Protein AF-A0A8H8R3R3-F1 (afdb_monomer)

InterPro domains:
  IPR022698 Orsellinic acid/F9775 biosynthesis cluster protein D [PF12013] (3-88)

Secondary structure (DSSP, 8-state):
---------HHHHHHHHHHHS---GGGHHHHHHHHHTSPP--GGGSPPPPTTBPPPTTS--EEEEEESSSS-EES-HHHHHHHHHHHS-S-STTSEEEEEEEESS-STT--EEEB---TT------------SSS----S---TTS-THHHHTT--

Sequence (156 aa):
MSSCQNALLPRSVMDHLRKQHQLPVELRPAVRSLVSILPQLDASDLPRRPDGSAPLEALRIVEAFQCKKCLFIRQDITDVRKHINKEHDLSAAGNYDEIQAQSWLGGRRAVYWRVEVGLEELVDDGPHCVWGFFGAGFGDKLPKNWPVEAYQKRLK

Organism: NCBI:txid1316788

Structure (mmCIF, N/CA/C/O backbone):
data_AF-A0A8H8R3R3-F1
#
_entry.id   AF-A0A8H8R3R3-F1
#
loop_
_atom_site.group_PDB
_atom_site.id
_atom_site.type_symbol
_atom_site.label_atom_id
_atom_site.label_alt_id
_atom_site.label_comp_id
_atom_site.label_asym_id
_atom_site.label_entity_id
_atom_site.label_seq_id
_atom_site.pdbx_PDB_ins_code
_atom_site.Cartn_x
_atom_site.Cartn_y
_atom_site.Cartn_z
_atom_site.occupancy
_atom_site.B_iso_or_equiv
_atom_site.auth_seq_id
_atom_site.auth_comp_id
_atom_site.auth_asym_id
_atom_site.auth_atom_id
_atom_site.pdbx_PDB_model_num
ATOM 1 N N . MET A 1 1 ? 20.706 -7.524 -6.530 1.00 35.22 1 MET A N 1
ATOM 2 C CA . MET A 1 1 ? 19.798 -6.818 -7.461 1.00 35.22 1 MET A CA 1
ATOM 3 C C . MET A 1 1 ? 18.598 -6.376 -6.652 1.00 35.22 1 MET A C 1
ATOM 5 O O . MET A 1 1 ? 17.959 -7.220 -6.047 1.00 35.22 1 MET A O 1
ATOM 9 N N . SER A 1 2 ? 18.366 -5.075 -6.555 1.00 50.91 2 SER A N 1
ATOM 10 C CA . SER A 1 2 ? 17.298 -4.477 -5.756 1.00 50.91 2 SER A CA 1
ATOM 11 C C . SER A 1 2 ? 15.931 -4.709 -6.417 1.00 50.91 2 SER A C 1
ATOM 13 O O . SER A 1 2 ? 15.655 -4.138 -7.471 1.00 50.91 2 SER A O 1
ATOM 15 N N . SER A 1 3 ? 15.079 -5.556 -5.836 1.00 67.12 3 SER A N 1
ATOM 16 C CA . SER A 1 3 ? 13.695 -5.747 -6.286 1.00 67.12 3 SER A CA 1
ATOM 17 C C . SER A 1 3 ? 12.842 -4.540 -5.861 1.00 67.12 3 SER A C 1
ATOM 19 O O . SER A 1 3 ? 12.899 -4.100 -4.723 1.00 67.12 3 SER A O 1
ATOM 21 N N . CYS A 1 4 ? 12.063 -3.953 -6.778 1.00 74.25 4 CYS A N 1
ATOM 22 C CA . CYS A 1 4 ? 11.287 -2.729 -6.506 1.00 74.25 4 CYS A CA 1
ATOM 23 C C . CYS A 1 4 ? 10.106 -2.946 -5.537 1.00 74.25 4 CYS A C 1
ATOM 25 O O . CYS A 1 4 ? 9.662 -2.008 -4.877 1.00 74.25 4 CYS A O 1
ATOM 27 N N . GLN A 1 5 ? 9.582 -4.177 -5.481 1.00 82.62 5 GLN A N 1
ATOM 28 C CA . GLN A 1 5 ? 8.477 -4.610 -4.611 1.00 82.62 5 GLN A CA 1
ATOM 29 C C . GLN A 1 5 ? 7.221 -3.706 -4.618 1.00 82.62 5 GLN A C 1
ATOM 31 O O . GLN A 1 5 ? 6.433 -3.699 -3.669 1.00 82.62 5 GLN A O 1
ATOM 36 N N . ASN A 1 6 ? 7.018 -2.942 -5.697 1.00 80.62 6 ASN A N 1
ATOM 37 C CA . ASN A 1 6 ? 5.858 -2.081 -5.900 1.00 80.62 6 ASN A CA 1
ATOM 38 C C . ASN A 1 6 ? 4.950 -2.672 -6.976 1.00 80.62 6 ASN A C 1
ATOM 40 O O . ASN A 1 6 ? 5.382 -2.898 -8.109 1.00 80.62 6 ASN A O 1
ATOM 44 N N . ALA A 1 7 ? 3.669 -2.835 -6.652 1.00 85.88 7 ALA A N 1
ATOM 45 C CA . ALA A 1 7 ? 2.656 -3.073 -7.667 1.00 85.88 7 ALA A CA 1
ATOM 46 C C . ALA A 1 7 ? 2.329 -1.764 -8.404 1.00 85.88 7 ALA A C 1
ATOM 48 O O . ALA A 1 7 ? 2.225 -0.682 -7.818 1.00 85.88 7 ALA A O 1
ATOM 49 N N . LEU A 1 8 ? 2.196 -1.866 -9.726 1.00 85.31 8 LEU A N 1
ATOM 50 C CA . LEU A 1 8 ? 1.996 -0.735 -10.625 1.00 85.31 8 LEU A CA 1
ATOM 51 C C . LEU A 1 8 ? 0.810 -1.012 -11.537 1.00 85.31 8 LEU A C 1
ATOM 53 O O . LEU A 1 8 ? 0.670 -2.107 -12.076 1.00 85.31 8 LEU A O 1
ATOM 57 N N . LEU A 1 9 ? -0.003 0.017 -11.773 1.00 86.94 9 LEU A N 1
ATOM 58 C CA . LEU A 1 9 ? -0.959 -0.022 -12.875 1.00 86.94 9 LEU A CA 1
ATOM 59 C C . LEU A 1 9 ? -0.202 0.028 -14.210 1.00 86.94 9 LEU A C 1
ATOM 61 O O . LEU A 1 9 ? 0.795 0.754 -14.291 1.00 86.94 9 LEU A O 1
ATOM 65 N N . PRO A 1 10 ? -0.698 -0.626 -15.276 1.00 88.06 10 PRO A N 1
ATOM 66 C CA . PRO A 1 10 ? -0.061 -0.609 -16.595 1.00 88.06 10 PRO A CA 1
ATOM 67 C C . PRO A 1 10 ? 0.277 0.805 -17.086 1.00 88.06 10 PRO A C 1
ATOM 69 O O . PRO A 1 10 ? 1.415 1.080 -17.465 1.00 88.06 10 PRO A O 1
ATOM 72 N N . ARG A 1 11 ? -0.660 1.754 -16.943 1.00 86.56 11 ARG A N 1
ATOM 73 C CA . ARG A 1 11 ? -0.450 3.172 -17.295 1.00 86.56 11 ARG A CA 1
ATOM 74 C C . ARG A 1 11 ? 0.705 3.854 -16.548 1.00 86.56 11 ARG A C 1
ATOM 76 O O . ARG A 1 11 ? 1.250 4.840 -17.030 1.00 86.56 11 ARG A O 1
ATOM 83 N N . SER A 1 12 ? 1.073 3.339 -15.378 1.00 86.94 12 SER A N 1
ATOM 84 C CA . SER A 1 12 ? 2.083 3.908 -14.482 1.00 86.94 12 SER A CA 1
ATOM 85 C C . SER A 1 12 ? 3.473 3.294 -14.666 1.00 86.94 12 SER A C 1
ATOM 87 O O . SER A 1 12 ? 4.448 3.859 -14.171 1.00 86.94 12 SER A O 1
ATOM 89 N N . VAL A 1 13 ? 3.585 2.159 -15.368 1.00 88.50 13 VAL A N 1
ATOM 90 C CA . VAL A 1 13 ? 4.837 1.390 -15.502 1.00 88.50 13 VAL A CA 1
ATOM 91 C C . VAL A 1 13 ? 5.946 2.229 -16.130 1.00 88.50 13 VAL A C 1
ATOM 93 O O . VAL A 1 13 ? 7.036 2.331 -15.572 1.00 88.50 13 VAL A O 1
ATOM 96 N N . MET A 1 14 ? 5.664 2.883 -17.261 1.00 89.50 14 MET A N 1
ATOM 97 C CA . MET A 1 14 ? 6.660 3.696 -17.970 1.00 89.50 14 MET A CA 1
ATOM 98 C C . MET A 1 14 ? 7.207 4.828 -17.098 1.00 89.50 14 MET A C 1
ATOM 100 O O . MET A 1 14 ? 8.419 5.036 -17.036 1.00 89.50 14 MET A O 1
ATOM 104 N N . ASP A 1 15 ? 6.324 5.550 -16.414 1.00 87.19 15 ASP A N 1
ATOM 105 C CA . ASP A 1 15 ? 6.708 6.673 -15.563 1.00 87.19 15 ASP A CA 1
ATOM 106 C C . ASP A 1 15 ? 7.506 6.218 -14.345 1.00 87.19 15 ASP A C 1
ATOM 108 O O . ASP A 1 15 ? 8.506 6.846 -13.995 1.00 87.19 15 ASP A O 1
ATOM 112 N N . HIS A 1 16 ? 7.098 5.111 -13.729 1.00 86.31 16 HIS A N 1
ATOM 113 C CA . HIS A 1 16 ? 7.800 4.532 -12.597 1.00 86.31 16 HIS A CA 1
ATOM 114 C C . HIS A 1 16 ? 9.207 4.068 -12.991 1.00 86.31 16 HIS A C 1
ATOM 116 O O . HIS A 1 16 ? 10.185 4.503 -12.386 1.00 86.31 16 HIS A O 1
ATOM 122 N N . LEU A 1 17 ? 9.333 3.262 -14.051 1.00 85.56 17 LEU A N 1
ATOM 123 C CA . LEU A 1 17 ? 10.629 2.772 -14.525 1.00 85.56 17 LEU A CA 1
ATOM 124 C C . LEU A 1 17 ? 11.559 3.922 -14.929 1.00 85.56 17 LEU A C 1
ATOM 126 O O . LEU A 1 17 ? 12.757 3.874 -14.666 1.00 85.56 17 LEU A O 1
ATOM 130 N N . ARG A 1 18 ? 11.025 4.997 -15.520 1.00 85.00 18 ARG A N 1
ATOM 131 C CA . ARG A 1 18 ? 11.823 6.187 -15.845 1.00 85.00 18 ARG A CA 1
ATOM 132 C C . ARG A 1 18 ? 12.304 6.937 -14.606 1.00 85.00 18 ARG A C 1
ATOM 134 O O . ARG A 1 18 ? 13.460 7.341 -14.578 1.00 85.00 18 ARG A O 1
ATOM 141 N N . LYS A 1 19 ? 11.427 7.166 -13.626 1.00 81.12 19 LYS A N 1
ATOM 142 C CA . LYS A 1 19 ? 11.722 8.017 -12.460 1.00 81.12 19 LYS A CA 1
ATOM 143 C C . LYS A 1 19 ? 12.518 7.287 -11.379 1.00 81.12 19 LYS A C 1
ATOM 145 O O . LYS A 1 19 ? 13.402 7.888 -10.788 1.00 81.12 19 LYS A O 1
ATOM 150 N N . GLN A 1 20 ? 12.201 6.020 -11.129 1.00 79.38 20 GLN A N 1
ATOM 151 C CA . GLN A 1 20 ? 12.765 5.235 -10.025 1.00 79.38 20 GLN A CA 1
ATOM 152 C C . GLN A 1 20 ? 13.918 4.332 -10.480 1.00 79.38 20 GLN A C 1
ATOM 154 O O . GLN A 1 20 ? 14.875 4.135 -9.739 1.00 79.38 20 GLN A O 1
ATOM 159 N N . HIS A 1 21 ? 13.868 3.835 -11.721 1.00 82.62 21 HIS A N 1
ATOM 160 C CA . HIS A 1 21 ? 14.861 2.894 -12.259 1.00 82.62 21 HIS A CA 1
ATOM 161 C C . HIS A 1 21 ? 15.679 3.449 -13.429 1.00 82.62 21 HIS A C 1
ATOM 163 O O . HIS A 1 21 ? 16.444 2.709 -14.038 1.00 82.62 21 HIS A O 1
ATOM 169 N N . GLN A 1 22 ? 15.524 4.739 -13.751 1.00 83.00 22 GLN A N 1
ATOM 170 C CA . GLN A 1 22 ? 16.302 5.428 -14.787 1.00 83.00 22 GLN A CA 1
ATOM 171 C C . GLN A 1 22 ? 16.296 4.682 -16.137 1.00 83.00 22 GLN A C 1
ATOM 173 O O . GLN A 1 22 ? 17.326 4.569 -16.796 1.00 83.00 22 GLN A O 1
ATOM 178 N N . LEU A 1 23 ? 15.121 4.181 -16.556 1.00 83.00 23 LEU A N 1
ATOM 179 C CA . LEU A 1 23 ? 14.949 3.369 -17.769 1.00 83.00 23 LEU A CA 1
ATOM 180 C C . LEU A 1 23 ? 15.710 3.952 -18.987 1.00 83.00 23 LEU A C 1
ATOM 182 O O . LEU A 1 23 ? 15.342 5.046 -19.468 1.00 83.00 23 LEU A O 1
ATOM 186 N N . PRO A 1 24 ? 16.714 3.217 -19.519 1.00 86.62 24 PRO A N 1
ATOM 187 C CA . PRO A 1 24 ? 17.489 3.629 -20.684 1.00 86.62 24 PRO A CA 1
ATOM 188 C C . PRO A 1 24 ? 16.600 3.941 -21.885 1.00 86.62 24 PRO A C 1
ATOM 190 O O . PRO A 1 24 ? 15.586 3.277 -22.099 1.00 86.62 24 PRO A O 1
ATOM 193 N N . VAL A 1 25 ? 16.981 4.951 -22.674 1.00 87.31 25 VAL A N 1
ATOM 194 C CA . VAL A 1 25 ? 16.197 5.427 -23.830 1.00 87.31 25 VAL A CA 1
ATOM 195 C C . VAL A 1 25 ? 15.924 4.298 -24.824 1.00 87.31 25 VAL A C 1
ATOM 197 O O . VAL A 1 25 ? 14.777 4.139 -25.238 1.00 87.31 25 VAL A O 1
ATOM 200 N N . GLU A 1 26 ? 16.933 3.469 -25.094 1.00 92.06 26 GLU A N 1
ATOM 201 C CA . GLU A 1 26 ? 16.869 2.359 -26.054 1.00 92.06 26 GLU A CA 1
ATOM 202 C C . GLU A 1 26 ? 15.825 1.295 -25.694 1.00 92.06 26 GLU A C 1
ATOM 204 O O . GLU A 1 26 ? 15.231 0.671 -26.569 1.00 92.06 26 GLU A O 1
ATOM 209 N N . LEU A 1 27 ? 15.542 1.110 -24.400 1.00 91.00 27 LEU A N 1
ATOM 210 C CA . LEU A 1 27 ? 14.570 0.120 -23.927 1.00 91.00 27 LEU A CA 1
ATOM 211 C C . LEU A 1 27 ? 13.137 0.668 -23.886 1.00 91.00 27 LEU A C 1
ATOM 213 O O . LEU A 1 27 ? 12.182 -0.100 -23.762 1.00 91.00 27 LEU A O 1
ATOM 217 N N . ARG A 1 28 ? 12.942 1.987 -24.010 1.00 90.38 28 ARG A N 1
ATOM 218 C CA . ARG A 1 28 ? 11.613 2.614 -23.894 1.00 90.38 28 ARG A CA 1
ATOM 219 C C . ARG A 1 28 ? 10.611 2.135 -24.948 1.00 90.38 28 ARG A C 1
ATOM 221 O O . ARG A 1 28 ? 9.461 1.934 -24.558 1.00 90.38 28 ARG A O 1
ATOM 228 N N . PRO A 1 29 ? 10.971 1.956 -26.237 1.00 94.44 29 PRO A N 1
ATOM 229 C CA . PRO A 1 29 ? 10.035 1.435 -27.231 1.00 94.44 29 PRO A CA 1
ATOM 230 C C . PRO A 1 29 ? 9.571 0.019 -26.885 1.00 94.44 29 PRO A C 1
ATOM 232 O O . PRO A 1 29 ? 8.372 -0.237 -26.886 1.00 94.44 29 PRO A O 1
ATOM 235 N N . ALA A 1 30 ? 10.498 -0.861 -26.495 1.00 93.62 30 ALA A N 1
ATOM 236 C CA . ALA A 1 30 ? 10.188 -2.241 -26.127 1.00 93.62 30 ALA A CA 1
ATOM 237 C C . ALA A 1 30 ? 9.263 -2.317 -24.902 1.00 93.62 30 ALA A C 1
ATOM 239 O O . ALA A 1 30 ? 8.240 -3.000 -24.941 1.00 93.62 30 ALA A O 1
ATOM 240 N N . VAL A 1 31 ? 9.565 -1.556 -23.842 1.00 91.12 31 VAL A N 1
ATOM 241 C CA . VAL A 1 31 ? 8.708 -1.497 -22.646 1.00 91.12 31 VAL A CA 1
ATOM 242 C C . VAL A 1 31 ? 7.336 -0.913 -22.984 1.00 91.12 31 VAL A C 1
ATOM 244 O O . VAL A 1 31 ? 6.326 -1.418 -22.506 1.00 91.12 31 VAL A O 1
ATOM 247 N N . ARG A 1 32 ? 7.258 0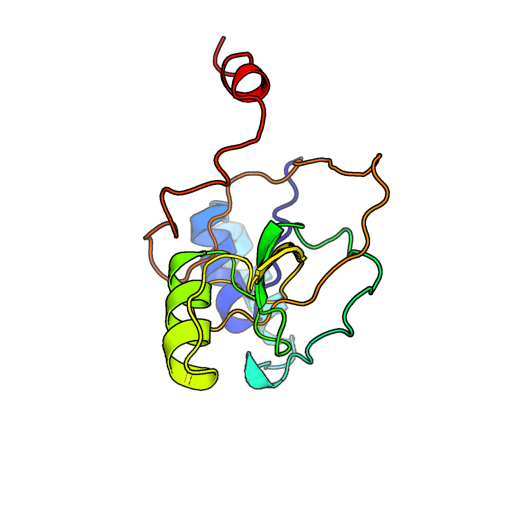.112 -23.842 1.00 93.31 32 ARG A N 1
ATOM 248 C CA . ARG A 1 32 ? 5.972 0.683 -24.268 1.00 93.31 32 ARG A CA 1
ATOM 249 C C . ARG A 1 32 ? 5.124 -0.335 -25.030 1.00 93.31 32 ARG A C 1
ATOM 251 O O . ARG A 1 32 ? 3.932 -0.432 -24.750 1.00 93.31 32 ARG A O 1
ATOM 258 N N . SER A 1 33 ? 5.726 -1.096 -25.941 1.00 94.19 33 SER A N 1
ATOM 259 C CA . SER A 1 33 ? 5.035 -2.177 -26.649 1.00 94.19 33 SER A CA 1
ATOM 260 C C . SER A 1 33 ? 4.524 -3.236 -25.671 1.00 94.19 33 SER A C 1
ATOM 262 O O . SER A 1 33 ? 3.351 -3.593 -25.733 1.00 94.19 33 SER A O 1
ATOM 264 N N . LEU A 1 34 ? 5.343 -3.659 -24.702 1.00 92.56 34 LEU A N 1
ATOM 265 C CA . LEU A 1 34 ? 4.921 -4.602 -23.662 1.00 92.56 34 LEU A CA 1
ATOM 266 C C . LEU A 1 34 ? 3.758 -4.058 -22.816 1.00 92.56 34 LEU A C 1
ATOM 268 O O . LEU A 1 34 ? 2.803 -4.772 -22.545 1.00 92.56 34 LEU A O 1
ATOM 272 N N . VAL A 1 35 ? 3.805 -2.788 -22.414 1.00 91.31 35 VAL A N 1
ATOM 273 C CA . VAL A 1 35 ? 2.728 -2.173 -21.621 1.00 91.31 35 VAL A CA 1
ATOM 274 C C . VAL A 1 35 ? 1.433 -2.051 -22.430 1.00 91.31 35 VAL A C 1
ATOM 276 O O . VAL A 1 35 ? 0.355 -2.181 -21.860 1.00 91.31 35 VAL A O 1
ATOM 279 N N . SER A 1 36 ? 1.516 -1.840 -23.747 1.00 91.50 36 SER A N 1
ATOM 280 C CA . SER A 1 36 ? 0.334 -1.688 -24.6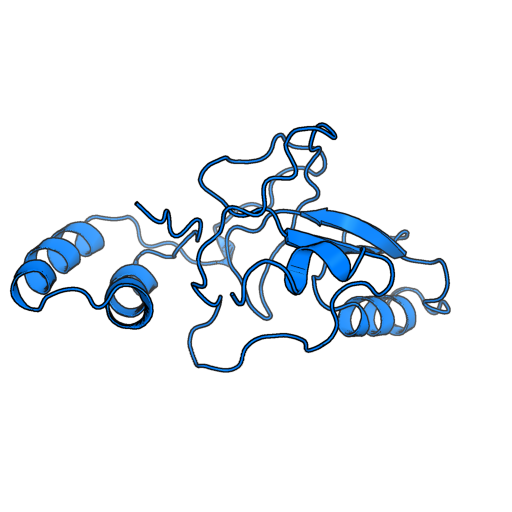08 1.00 91.50 36 SER A CA 1
ATOM 281 C C . SER A 1 36 ? -0.506 -2.957 -24.771 1.00 91.50 36 SER A C 1
ATOM 283 O O . SER A 1 36 ? -1.691 -2.847 -25.074 1.00 91.50 36 SER A O 1
ATOM 285 N N . ILE A 1 37 ? 0.081 -4.138 -24.547 1.00 93.69 37 ILE A N 1
ATOM 286 C CA . ILE A 1 37 ? -0.640 -5.419 -24.609 1.00 93.69 37 ILE A CA 1
ATOM 287 C C . ILE A 1 37 ? -1.235 -5.836 -23.259 1.00 93.69 37 ILE A C 1
ATOM 289 O O . ILE A 1 37 ? -1.979 -6.812 -23.195 1.00 93.69 37 ILE A O 1
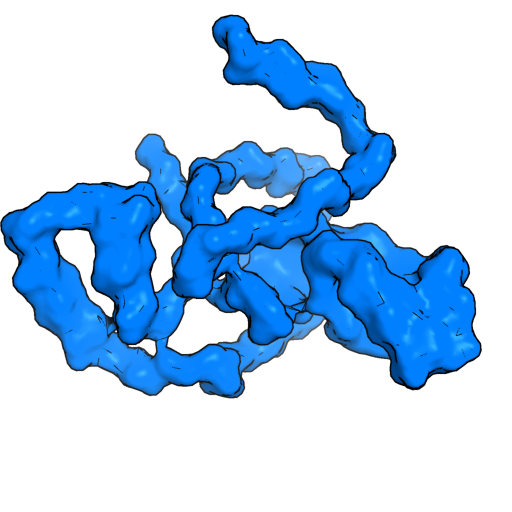ATOM 293 N N . LEU A 1 38 ? -0.907 -5.126 -22.174 1.00 89.06 38 LEU A N 1
ATOM 294 C CA . LEU A 1 38 ? -1.483 -5.400 -20.863 1.00 89.06 38 LEU A CA 1
ATOM 295 C C . LEU A 1 38 ? -2.942 -4.924 -20.810 1.00 89.06 38 LEU A C 1
ATOM 297 O O . LEU A 1 38 ? -3.274 -3.888 -21.396 1.00 89.06 38 LEU A O 1
ATOM 301 N N . PRO A 1 39 ? -3.814 -5.633 -20.074 1.00 87.94 39 PRO A N 1
ATOM 302 C CA . PRO A 1 39 ? -5.178 -5.175 -19.853 1.00 87.94 39 PRO A CA 1
ATOM 303 C C . PRO A 1 39 ? -5.162 -3.814 -19.158 1.00 87.94 39 PRO A C 1
ATOM 305 O O . PRO A 1 39 ? -4.377 -3.586 -18.238 1.00 87.94 39 PRO A O 1
ATOM 308 N N . GLN A 1 40 ? -6.036 -2.905 -19.583 1.00 83.56 40 GLN A N 1
ATOM 309 C CA . GLN A 1 40 ? -6.236 -1.655 -18.859 1.00 83.56 40 GLN A CA 1
ATOM 310 C C . GLN A 1 40 ? -6.915 -1.982 -17.527 1.00 83.56 40 GLN A C 1
ATOM 312 O O . GLN A 1 40 ? -7.978 -2.596 -17.511 1.00 83.56 40 GLN A O 1
ATOM 317 N N . LEU A 1 41 ? -6.265 -1.604 -16.430 1.00 83.56 41 LEU A N 1
ATOM 318 C CA . LEU A 1 41 ? -6.755 -1.796 -15.070 1.00 83.56 41 LEU A CA 1
ATOM 319 C C . LEU A 1 41 ? -6.763 -0.453 -14.350 1.00 83.56 41 LEU A C 1
ATOM 321 O O . LEU A 1 41 ? -5.788 0.309 -14.416 1.00 83.56 41 LEU A O 1
ATOM 325 N N . ASP A 1 42 ? -7.837 -0.197 -13.619 1.00 82.31 42 ASP A N 1
ATOM 326 C CA . ASP A 1 42 ? -7.955 0.903 -12.684 1.00 82.31 42 ASP A CA 1
ATOM 327 C C . ASP A 1 42 ? -7.768 0.443 -11.237 1.00 82.31 42 ASP A C 1
ATOM 329 O O . ASP A 1 42 ? -7.861 -0.729 -10.885 1.00 82.31 42 ASP A O 1
ATOM 333 N N . ALA A 1 43 ? -7.486 1.404 -10.357 1.00 77.81 43 ALA A N 1
ATOM 334 C CA . ALA A 1 43 ? -7.293 1.129 -8.934 1.00 77.81 43 ALA A CA 1
ATOM 335 C C . ALA A 1 43 ? -8.545 0.527 -8.268 1.00 77.81 43 ALA A C 1
ATOM 337 O O . ALA A 1 43 ? -8.418 -0.189 -7.282 1.00 77.81 43 ALA A O 1
ATOM 3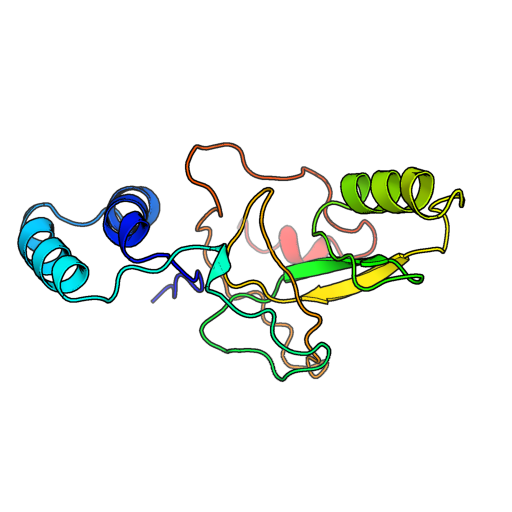38 N N . SER A 1 44 ? -9.736 0.831 -8.796 1.00 80.62 44 SER A N 1
ATOM 339 C CA . SER A 1 44 ? -11.017 0.271 -8.348 1.00 80.62 44 SER A CA 1
ATOM 340 C C . SER A 1 44 ? -11.172 -1.211 -8.672 1.00 80.62 44 SER A C 1
ATOM 342 O O . SER A 1 44 ? -11.924 -1.895 -7.985 1.00 80.62 44 SER A O 1
ATOM 344 N N . ASP A 1 45 ? -10.463 -1.698 -9.690 1.00 81.12 45 ASP A N 1
ATOM 345 C CA . ASP A 1 45 ? -10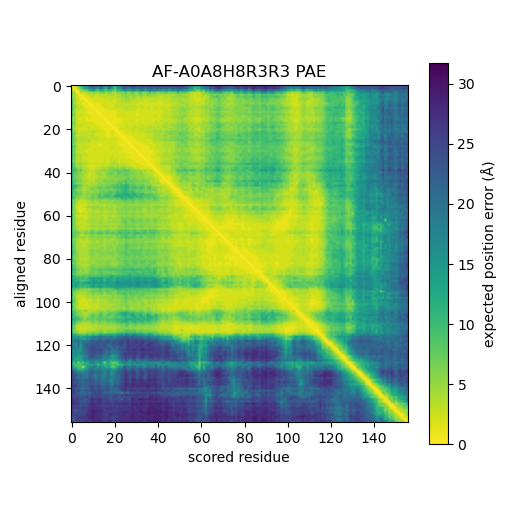.586 -3.076 -10.169 1.00 81.12 45 ASP A CA 1
ATOM 346 C C . ASP A 1 45 ? -9.737 -4.041 -9.335 1.00 81.12 45 ASP A C 1
ATOM 348 O O . ASP A 1 45 ? -9.833 -5.256 -9.486 1.00 81.12 45 ASP A O 1
ATOM 352 N N . LEU A 1 46 ? -8.887 -3.506 -8.453 1.00 81.50 46 LEU A N 1
ATOM 353 C CA . LEU A 1 46 ? -8.000 -4.285 -7.605 1.00 81.50 46 LEU A CA 1
ATOM 354 C C . LEU A 1 46 ? -8.746 -4.700 -6.330 1.00 81.50 46 LEU A C 1
ATOM 356 O O . LEU A 1 46 ? -8.981 -3.857 -5.456 1.00 81.50 46 LEU A O 1
ATOM 360 N N . PRO A 1 47 ? -9.108 -5.987 -6.176 1.00 81.50 47 PRO A N 1
ATOM 361 C CA . PRO A 1 47 ? -9.821 -6.433 -4.993 1.00 81.50 47 PRO A CA 1
ATOM 362 C C . PRO A 1 47 ? -8.917 -6.310 -3.769 1.00 81.50 47 PRO A C 1
ATOM 364 O O . PRO A 1 47 ? -7.735 -6.671 -3.795 1.00 81.50 47 PRO A O 1
ATOM 367 N N . ARG A 1 48 ? -9.484 -5.844 -2.656 1.00 81.81 48 ARG A N 1
ATOM 368 C CA . ARG A 1 48 ? -8.814 -5.950 -1.360 1.00 81.81 48 ARG A CA 1
ATOM 369 C C . ARG A 1 48 ? -8.661 -7.434 -1.021 1.00 81.81 48 ARG A C 1
ATOM 371 O O . ARG A 1 48 ? -9.648 -8.168 -1.033 1.00 81.81 48 ARG A O 1
ATOM 378 N N . ARG A 1 49 ? -7.437 -7.875 -0.716 1.00 87.69 49 ARG A N 1
ATOM 379 C CA . ARG A 1 49 ? -7.218 -9.242 -0.225 1.00 87.69 49 ARG A CA 1
ATOM 380 C C . ARG A 1 49 ? -7.817 -9.403 1.182 1.00 87.69 49 ARG A C 1
ATOM 382 O O . ARG A 1 49 ? -7.890 -8.415 1.914 1.00 87.69 49 ARG A O 1
ATOM 389 N N . PRO A 1 50 ? -8.237 -10.618 1.572 1.00 86.38 50 PRO A N 1
ATOM 390 C CA . PRO A 1 50 ? -8.670 -10.887 2.939 1.00 86.38 50 PRO A CA 1
AT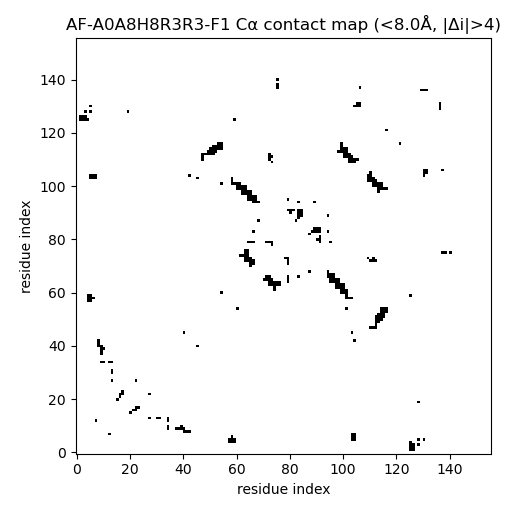OM 391 C C . PRO A 1 50 ? -7.577 -10.548 3.962 1.00 86.38 50 PRO A C 1
ATOM 393 O O . PRO A 1 50 ? -6.387 -10.759 3.703 1.00 86.38 50 PRO A O 1
ATOM 396 N N . ASP A 1 51 ? -7.990 -10.035 5.121 1.00 86.00 51 ASP A N 1
ATOM 397 C CA . ASP A 1 51 ? -7.083 -9.831 6.253 1.00 86.00 51 ASP A CA 1
ATOM 398 C C . ASP A 1 51 ? -6.572 -11.182 6.772 1.00 86.00 51 ASP A C 1
ATOM 400 O O . ASP A 1 51 ? -7.305 -12.171 6.758 1.00 86.00 51 ASP A O 1
ATOM 404 N N . GLY A 1 52 ? -5.311 -11.217 7.207 1.00 83.00 52 GLY A N 1
ATOM 405 C CA . GLY A 1 52 ? -4.640 -12.450 7.635 1.00 83.00 52 GLY A CA 1
ATOM 406 C C . GLY A 1 52 ? -4.155 -13.316 6.471 1.00 83.00 52 GLY A C 1
ATOM 407 O O . GLY A 1 52 ? -3.726 -14.448 6.661 1.00 83.00 52 GLY A O 1
ATOM 408 N N . SER A 1 53 ? -4.216 -12.801 5.239 1.00 84.00 53 SER A N 1
ATOM 409 C CA . SER A 1 53 ? -3.640 -13.501 4.095 1.00 84.00 53 SER A CA 1
ATOM 410 C C . SER A 1 53 ? -2.114 -13.561 4.187 1.00 84.00 53 SER A C 1
ATOM 412 O O . SER A 1 53 ? -1.466 -12.630 4.672 1.00 84.00 53 SER A O 1
ATOM 414 N N . ALA A 1 54 ? -1.548 -14.651 3.659 1.00 86.12 54 ALA A N 1
ATOM 415 C CA . ALA A 1 54 ? -0.104 -14.795 3.530 1.00 86.12 54 ALA A CA 1
ATOM 416 C C . ALA A 1 54 ? 0.484 -13.618 2.720 1.00 86.12 54 ALA A C 1
ATOM 418 O O . ALA A 1 54 ? -0.131 -13.211 1.712 1.00 86.12 54 ALA A O 1
ATOM 419 N N . PRO A 1 55 ? 1.644 -13.073 3.131 1.00 86.50 55 PRO A N 1
ATOM 420 C CA . PRO A 1 55 ? 2.320 -12.011 2.403 1.00 86.50 55 PRO A CA 1
ATOM 421 C C . PRO A 1 55 ? 2.622 -12.422 0.961 1.00 86.50 55 PRO A C 1
ATOM 423 O O . PRO A 1 55 ? 2.994 -13.557 0.680 1.00 86.50 55 PRO A O 1
ATOM 426 N N . LEU A 1 56 ? 2.467 -11.488 0.023 1.00 86.56 56 LEU A N 1
ATOM 427 C CA . LEU A 1 56 ? 2.973 -11.669 -1.337 1.00 86.56 56 LEU A CA 1
ATOM 428 C C . LEU A 1 56 ? 4.440 -11.246 -1.374 1.00 86.56 56 LEU A C 1
ATOM 430 O O . LEU A 1 56 ? 4.715 -10.066 -1.180 1.00 86.56 56 LEU A O 1
ATOM 434 N N . GLU A 1 57 ? 5.356 -12.166 -1.678 1.00 83.31 57 GLU A N 1
ATOM 435 C CA . GLU A 1 57 ? 6.813 -11.915 -1.728 1.00 83.31 57 GLU A CA 1
ATOM 436 C C . GLU A 1 57 ? 7.201 -10.765 -2.676 1.00 83.31 57 GLU A C 1
ATOM 438 O O . GLU A 1 57 ? 8.141 -10.006 -2.436 1.00 83.31 57 GLU A O 1
ATOM 443 N N . ALA A 1 58 ? 6.445 -10.610 -3.767 1.00 82.81 58 ALA A N 1
ATOM 444 C CA . ALA A 1 58 ? 6.658 -9.562 -4.760 1.00 82.81 58 ALA A CA 1
ATOM 445 C C . ALA A 1 58 ? 6.205 -8.166 -4.292 1.00 82.81 58 ALA A C 1
ATOM 447 O O . ALA A 1 58 ? 6.450 -7.187 -4.999 1.00 82.81 58 ALA A O 1
ATOM 448 N N . LEU A 1 59 ? 5.531 -8.060 -3.143 1.00 82.69 59 LEU A N 1
ATOM 449 C CA . LEU A 1 59 ? 5.071 -6.801 -2.566 1.00 82.69 59 LEU A CA 1
ATOM 450 C C . LEU A 1 59 ? 5.770 -6.525 -1.244 1.00 82.69 59 LEU A C 1
ATOM 452 O O . LEU A 1 59 ? 5.918 -7.396 -0.391 1.00 82.69 59 LEU A O 1
ATOM 456 N N . ARG A 1 60 ? 6.110 -5.259 -1.025 1.00 82.75 60 ARG A N 1
ATOM 457 C CA . ARG A 1 60 ? 6.652 -4.839 0.263 1.00 82.75 60 ARG A CA 1
ATOM 458 C C . ARG A 1 60 ? 5.596 -4.930 1.357 1.00 82.75 60 ARG A C 1
ATOM 460 O O . ARG A 1 60 ? 4.459 -4.483 1.181 1.00 82.75 60 ARG A O 1
ATOM 467 N N . ILE A 1 61 ? 6.009 -5.448 2.504 1.00 84.94 61 ILE A N 1
ATOM 468 C CA . ILE A 1 61 ? 5.258 -5.346 3.751 1.00 84.94 61 ILE A CA 1
ATOM 469 C C . ILE A 1 61 ? 5.531 -3.962 4.340 1.00 84.94 61 ILE A C 1
ATOM 471 O O . ILE A 1 61 ? 6.625 -3.410 4.212 1.00 84.94 61 ILE A O 1
ATOM 475 N N . VAL A 1 62 ? 4.505 -3.351 4.916 1.00 84.25 62 VAL A N 1
ATOM 476 C CA . VAL A 1 62 ? 4.589 -2.023 5.518 1.00 84.25 62 VAL A CA 1
ATOM 477 C C . VAL A 1 62 ? 3.975 -2.035 6.901 1.00 84.25 62 VAL A C 1
ATOM 479 O O . VAL A 1 62 ? 2.990 -2.732 7.153 1.00 84.25 62 VAL A O 1
ATOM 482 N N . GLU A 1 63 ? 4.538 -1.220 7.779 1.00 85.00 63 GLU A N 1
ATOM 483 C CA . GLU A 1 63 ? 3.940 -0.932 9.074 1.00 85.00 63 GLU A CA 1
ATOM 484 C C . GLU A 1 63 ? 2.731 -0.020 8.884 1.00 85.00 63 GLU A C 1
ATOM 486 O O . GLU A 1 63 ? 2.776 0.968 8.143 1.00 85.00 63 GLU A O 1
ATOM 491 N N . ALA A 1 64 ? 1.623 -0.376 9.522 1.00 89.81 64 ALA A N 1
ATOM 492 C CA . ALA A 1 64 ? 0.379 0.359 9.426 1.00 89.81 64 ALA A CA 1
ATOM 493 C C . ALA A 1 64 ? -0.407 0.311 10.736 1.00 89.81 64 ALA A C 1
ATOM 495 O O . ALA A 1 64 ? -0.133 -0.464 11.646 1.00 89.81 64 ALA A O 1
ATOM 496 N N . PHE A 1 65 ? -1.429 1.151 10.806 1.00 90.06 65 PHE A N 1
ATOM 497 C CA . PHE A 1 65 ? -2.355 1.251 11.917 1.00 90.06 65 PHE A CA 1
ATOM 498 C C . PHE A 1 65 ? -3.741 0.815 11.443 1.00 90.06 65 PHE A C 1
ATOM 500 O O . PHE A 1 65 ? -4.234 1.287 10.413 1.00 90.06 65 PHE A O 1
ATOM 507 N N . GLN A 1 66 ? -4.378 -0.073 12.201 1.00 92.31 66 GLN A N 1
ATOM 508 C CA . GLN A 1 66 ? -5.736 -0.549 11.957 1.00 92.31 66 GLN A CA 1
ATOM 509 C C . GLN A 1 66 ? -6.684 -0.033 13.033 1.00 92.31 66 GLN A C 1
ATOM 511 O O . GLN A 1 66 ? -6.379 -0.095 14.219 1.00 92.31 66 GLN A O 1
ATOM 516 N N . CYS A 1 67 ? -7.861 0.445 12.637 1.00 93.50 67 CYS A N 1
ATOM 517 C CA . CYS A 1 67 ? -8.922 0.759 13.587 1.00 93.50 67 CYS A CA 1
ATOM 518 C C . CYS A 1 67 ? -9.447 -0.516 14.274 1.00 93.50 67 CYS A C 1
ATOM 520 O O . CYS A 1 67 ? -9.736 -1.504 13.610 1.00 93.50 67 CYS A O 1
ATOM 522 N N . LYS A 1 68 ? -9.670 -0.489 15.593 1.00 94.00 68 LYS A N 1
ATOM 523 C CA . LYS A 1 68 ? -10.261 -1.634 16.319 1.00 94.00 68 LYS A CA 1
ATOM 524 C C . LYS A 1 68 ? -11.753 -1.845 16.063 1.00 94.00 68 LYS A C 1
ATOM 526 O O . LYS A 1 68 ? -12.306 -2.869 16.450 1.00 94.00 68 LYS A O 1
ATOM 531 N N . LYS A 1 69 ? -12.434 -0.848 15.496 1.00 91.94 69 LYS A N 1
ATOM 532 C CA . LYS A 1 69 ? -13.892 -0.851 15.303 1.00 91.94 69 LYS A CA 1
ATOM 533 C C . LYS A 1 69 ? -14.308 -1.211 13.881 1.00 91.94 69 LYS A C 1
ATOM 535 O O . LYS A 1 69 ? -15.453 -1.600 13.674 1.00 91.94 69 LYS A O 1
ATOM 540 N N . CYS A 1 70 ? -13.408 -1.095 12.908 1.00 91.44 70 CYS A N 1
ATOM 541 C CA . CYS A 1 70 ? -13.696 -1.406 11.513 1.00 91.44 70 CYS A CA 1
ATOM 542 C C . CYS A 1 70 ? -12.426 -1.811 10.748 1.00 91.44 70 CYS A C 1
ATOM 544 O O . CYS A 1 70 ? -11.324 -1.819 11.282 1.00 91.44 70 CYS A O 1
ATOM 546 N N . LEU A 1 71 ? -12.565 -2.118 9.458 1.00 90.06 71 LEU A N 1
ATOM 547 C CA . LEU A 1 71 ? -11.458 -2.575 8.608 1.00 90.06 71 LEU A CA 1
ATOM 548 C C . LEU A 1 71 ? -10.598 -1.428 8.036 1.00 90.06 71 LEU A C 1
ATOM 550 O O . LEU A 1 71 ? -9.902 -1.607 7.038 1.00 90.06 71 LEU A O 1
ATOM 554 N N . PHE A 1 72 ? -10.667 -0.230 8.623 1.00 90.12 72 PHE A N 1
ATOM 555 C CA . PHE A 1 72 ? -9.898 0.921 8.160 1.00 90.12 72 PHE A CA 1
ATOM 556 C C . PHE A 1 72 ? -8.423 0.784 8.547 1.00 90.12 72 PHE A C 1
ATOM 558 O O . PHE A 1 72 ? -8.090 0.707 9.731 1.00 90.12 72 PHE A O 1
ATOM 565 N N . ILE A 1 73 ? -7.544 0.784 7.540 1.00 90.31 73 ILE A N 1
ATOM 566 C CA . ILE A 1 73 ? -6.094 0.630 7.699 1.00 90.31 73 ILE A CA 1
ATOM 567 C C . ILE A 1 73 ? -5.366 1.757 6.955 1.00 90.31 73 ILE A C 1
ATOM 569 O O . ILE A 1 73 ? -5.652 2.0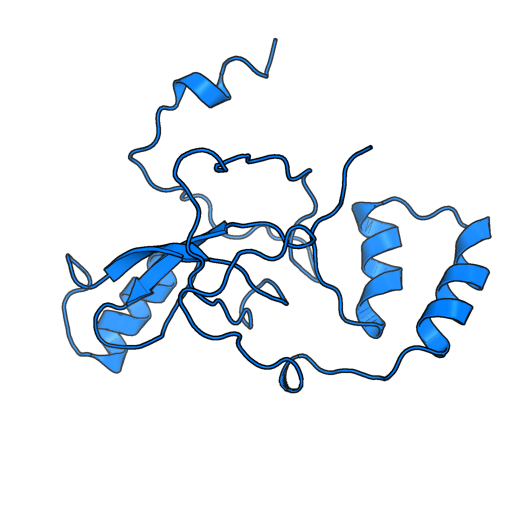35 5.780 1.00 90.31 73 ILE A O 1
ATOM 573 N N . ARG A 1 74 ? -4.402 2.399 7.624 1.00 89.69 74 ARG A N 1
ATOM 574 C CA . ARG A 1 74 ? -3.514 3.424 7.046 1.00 89.69 74 ARG A CA 1
ATOM 575 C C . ARG A 1 74 ? -2.117 3.346 7.647 1.00 89.69 74 ARG A C 1
ATOM 577 O O . ARG A 1 74 ? -1.970 3.005 8.810 1.00 89.69 74 ARG A O 1
ATOM 584 N N . GLN A 1 75 ? -1.108 3.729 6.868 1.00 86.69 75 GLN A N 1
ATOM 585 C CA . GLN A 1 75 ? 0.264 3.877 7.372 1.00 86.69 75 GLN A CA 1
ATOM 586 C C . GLN A 1 75 ? 0.429 5.097 8.288 1.00 86.69 75 GLN A C 1
ATOM 588 O O . GLN A 1 75 ? 1.202 5.044 9.233 1.00 86.69 75 GLN A O 1
ATOM 593 N N . ASP A 1 76 ? -0.299 6.193 8.042 1.00 85.44 76 ASP A N 1
ATOM 594 C CA . ASP A 1 76 ? -0.235 7.382 8.898 1.00 85.44 76 ASP A CA 1
ATOM 595 C C . ASP A 1 76 ? -1.235 7.266 10.056 1.00 85.44 76 ASP A C 1
ATOM 597 O O . ASP A 1 76 ? -2.456 7.247 9.864 1.00 85.44 76 ASP A O 1
ATOM 601 N N . ILE A 1 77 ? -0.711 7.250 11.281 1.00 86.56 77 ILE A N 1
ATOM 602 C CA . ILE A 1 77 ? -1.508 7.262 12.509 1.00 86.56 77 ILE A CA 1
ATOM 603 C C . ILE A 1 77 ? -2.457 8.465 12.579 1.00 86.56 77 ILE A C 1
ATOM 605 O O . ILE A 1 77 ? -3.540 8.375 13.155 1.00 86.56 77 ILE A O 1
ATOM 609 N N . THR A 1 78 ? -2.087 9.602 11.991 1.00 89.62 78 THR A N 1
ATOM 610 C CA . THR A 1 78 ? -2.907 10.817 11.962 1.00 89.62 78 THR A CA 1
ATOM 611 C C . THR A 1 78 ? -4.209 10.577 11.207 1.00 89.62 78 THR A C 1
ATOM 613 O O . THR A 1 78 ? -5.263 11.043 11.647 1.00 89.62 78 THR A O 1
ATOM 616 N N . ASP A 1 79 ? -4.160 9.814 10.114 1.00 88.75 79 ASP A N 1
ATOM 617 C CA . ASP A 1 79 ? -5.347 9.457 9.338 1.00 88.75 79 ASP A CA 1
ATOM 618 C C . ASP A 1 79 ? -6.247 8.500 10.120 1.00 88.75 79 ASP A C 1
ATOM 620 O O . ASP A 1 79 ? -7.464 8.687 10.145 1.00 88.75 79 ASP A O 1
ATOM 624 N N . VAL A 1 80 ? -5.664 7.528 10.830 1.00 89.12 80 VAL A N 1
ATOM 625 C CA . VAL A 1 80 ? -6.430 6.611 11.690 1.00 89.12 80 VAL A CA 1
ATOM 626 C C . VAL A 1 80 ? -7.078 7.349 12.857 1.00 89.12 80 VAL A C 1
ATOM 628 O O . VAL A 1 80 ? -8.252 7.131 13.143 1.00 89.12 80 VAL A O 1
ATOM 631 N N . ARG A 1 81 ? -6.369 8.285 13.497 1.00 90.94 81 ARG A N 1
ATOM 632 C CA . ARG A 1 81 ? -6.922 9.111 14.584 1.00 90.94 81 ARG A CA 1
ATOM 633 C C . ARG A 1 81 ? -8.099 9.958 14.112 1.00 90.94 81 ARG A C 1
ATOM 635 O O . ARG A 1 81 ? -9.133 9.982 14.771 1.00 90.94 81 ARG A O 1
ATOM 642 N N . LYS A 1 82 ? -7.957 10.625 12.962 1.00 92.00 82 LYS A N 1
ATOM 643 C CA . LYS A 1 82 ? -9.045 11.402 12.348 1.00 92.00 82 LYS A CA 1
ATOM 644 C C . LYS A 1 82 ? -10.247 10.520 12.029 1.00 92.00 82 LYS A C 1
ATOM 646 O O . LYS A 1 82 ? -11.371 10.924 12.299 1.00 92.00 82 LYS A O 1
ATOM 651 N N . HIS A 1 83 ? -10.005 9.332 11.481 1.00 92.62 83 HIS A N 1
ATOM 652 C CA . HIS A 1 83 ? -11.050 8.362 11.188 1.00 92.62 83 HIS A CA 1
ATOM 653 C C . HIS A 1 83 ? -11.792 7.920 12.458 1.00 92.62 83 HIS A C 1
ATOM 655 O O . HIS A 1 83 ? -13.012 8.017 12.490 1.00 92.62 83 HIS A O 1
ATOM 661 N N . ILE A 1 84 ? -11.082 7.517 13.520 1.00 93.94 84 ILE A N 1
ATOM 662 C CA . ILE A 1 84 ? -11.706 7.070 14.777 1.00 93.94 84 ILE A CA 1
ATOM 663 C C . ILE A 1 84 ? -12.561 8.179 15.392 1.00 93.94 84 ILE A C 1
ATOM 665 O O . ILE A 1 84 ? -13.717 7.943 15.734 1.00 93.94 84 ILE A O 1
ATOM 669 N N . ASN A 1 85 ? -12.016 9.394 15.484 1.00 92.12 85 ASN A N 1
ATOM 670 C CA . ASN A 1 85 ? -12.743 10.519 16.062 1.00 92.12 85 ASN A CA 1
ATOM 671 C C . ASN A 1 85 ? -13.998 10.868 15.243 1.00 92.12 85 ASN A C 1
ATOM 673 O O . ASN A 1 85 ? -15.002 11.267 15.812 1.00 92.12 85 ASN A O 1
ATOM 677 N N . LYS A 1 86 ? -13.943 10.743 13.911 1.00 93.81 86 LYS A N 1
ATOM 678 C CA . LYS A 1 86 ? -15.036 11.156 13.022 1.00 93.81 86 LYS A CA 1
ATOM 679 C C . LYS A 1 86 ? -16.111 10.084 12.838 1.00 93.81 86 LYS A C 1
ATOM 681 O O . LYS A 1 86 ? -17.292 10.399 12.871 1.00 93.81 86 LYS A O 1
ATOM 686 N N . GLU A 1 87 ? -15.706 8.846 12.577 1.00 94.88 87 GLU A N 1
ATOM 687 C CA . GLU A 1 87 ? -16.613 7.761 12.175 1.00 94.88 87 GLU A CA 1
ATOM 688 C C . GLU A 1 87 ? -17.098 6.931 13.370 1.00 94.88 87 GLU A C 1
ATOM 690 O O . GLU A 1 87 ? -18.089 6.210 13.267 1.00 94.88 87 GLU A O 1
ATOM 695 N N . HIS A 1 88 ? -16.397 7.006 14.506 1.00 92.69 88 HIS A N 1
ATOM 696 C CA . HIS A 1 88 ? -16.744 6.247 15.707 1.00 92.69 88 HIS A CA 1
ATOM 697 C C . HIS A 1 88 ? -17.029 7.126 16.926 1.00 92.69 88 HIS A C 1
ATOM 699 O O . HIS A 1 88 ? -17.481 6.584 17.927 1.00 92.69 88 HIS A O 1
ATOM 705 N N . ASP A 1 89 ? -16.788 8.440 16.850 1.00 90.69 89 ASP A N 1
ATOM 706 C CA . ASP A 1 89 ? -16.963 9.391 17.963 1.00 90.69 89 ASP A CA 1
ATOM 707 C C . ASP A 1 89 ? -16.244 8.942 19.254 1.00 90.69 89 ASP A C 1
ATOM 709 O O . ASP A 1 89 ? -16.706 9.115 20.380 1.00 90.69 89 ASP A O 1
ATOM 713 N N . LEU A 1 90 ? -15.085 8.295 19.084 1.00 89.75 90 LEU A N 1
ATOM 714 C CA . LEU A 1 90 ? -14.244 7.795 20.170 1.00 89.75 90 LEU A CA 1
ATOM 715 C C . LEU A 1 90 ? -12.926 8.556 20.215 1.00 89.75 90 LEU A C 1
ATOM 717 O O . LEU A 1 90 ? -12.410 9.001 19.192 1.00 89.75 90 LEU A O 1
ATOM 721 N N . SER A 1 91 ? -12.311 8.611 21.397 1.0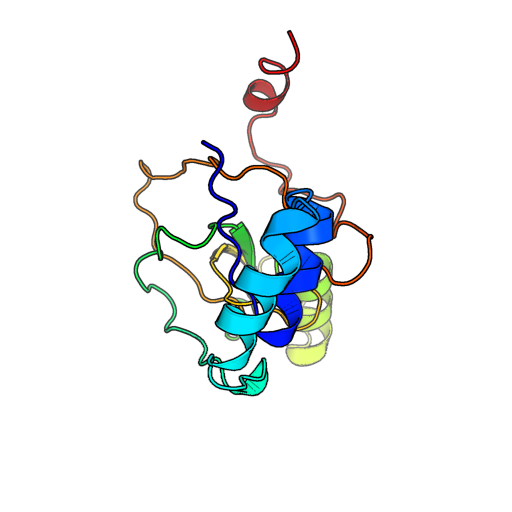0 87.75 91 SER A N 1
ATOM 722 C CA . SER A 1 91 ? -10.907 9.008 21.498 1.00 87.75 91 SER A CA 1
ATOM 723 C C . SER A 1 91 ? -10.027 7.977 20.800 1.00 87.75 91 SER A C 1
ATOM 725 O O . SER A 1 91 ? -10.119 6.779 21.067 1.00 87.75 91 SER A O 1
ATOM 727 N N . ALA A 1 92 ? -9.119 8.429 19.941 1.00 81.25 92 ALA A N 1
ATOM 728 C CA . ALA A 1 92 ? -8.205 7.530 19.252 1.00 81.25 92 ALA A CA 1
ATOM 729 C C . ALA A 1 92 ? -7.238 6.768 20.183 1.00 81.25 92 ALA A C 1
ATOM 731 O O . ALA A 1 92 ? -6.672 5.756 19.771 1.00 81.25 92 ALA A O 1
ATOM 732 N N . ALA A 1 93 ? -7.036 7.218 21.426 1.00 86.81 93 ALA A N 1
ATOM 733 C CA . ALA A 1 93 ? -6.185 6.521 22.386 1.00 86.81 93 ALA A CA 1
ATOM 734 C C . ALA A 1 93 ? -6.718 5.101 22.660 1.00 86.81 93 ALA A C 1
ATOM 736 O O . ALA A 1 93 ? -7.848 4.926 23.106 1.00 86.81 93 ALA A O 1
ATOM 737 N N . GLY A 1 94 ? -5.906 4.082 22.363 1.00 88.44 94 GLY A N 1
ATOM 738 C CA . GLY A 1 94 ? -6.246 2.672 22.586 1.00 88.44 94 GLY A CA 1
ATOM 739 C C . GLY A 1 94 ? -7.224 2.051 21.578 1.00 88.44 94 GLY A C 1
ATOM 740 O O . GLY A 1 94 ? -7.482 0.851 21.671 1.00 88.44 94 GLY A O 1
ATOM 741 N N . ASN A 1 95 ? -7.728 2.817 20.602 1.00 92.25 95 ASN A N 1
ATOM 742 C CA . ASN A 1 95 ? -8.725 2.377 19.612 1.00 92.25 95 ASN A CA 1
ATOM 743 C C . ASN A 1 95 ? -8.133 2.009 18.236 1.00 92.25 95 ASN A C 1
ATOM 745 O O . ASN A 1 95 ? -8.865 1.876 17.252 1.00 92.25 95 ASN A O 1
ATOM 749 N N . TYR A 1 96 ? -6.818 1.811 18.169 1.00 92.25 96 TYR A N 1
ATOM 750 C CA . TYR A 1 96 ? -6.121 1.274 17.003 1.00 92.25 96 TYR A CA 1
ATOM 751 C C . TYR A 1 96 ? -5.111 0.199 17.416 1.00 92.25 96 TYR A C 1
ATOM 753 O O . TYR A 1 96 ? -4.669 0.179 18.567 1.00 92.25 96 TYR A O 1
ATOM 761 N N . ASP A 1 97 ? -4.768 -0.664 16.466 1.00 91.25 97 ASP A N 1
ATOM 762 C CA . ASP A 1 97 ? -3.693 -1.648 16.553 1.00 91.25 97 ASP A CA 1
ATOM 763 C C . ASP A 1 97 ? -2.575 -1.283 15.577 1.00 91.25 97 ASP A C 1
ATOM 765 O O . ASP A 1 97 ? -2.839 -0.827 14.463 1.00 91.25 97 ASP A O 1
ATOM 769 N N . GLU A 1 98 ? -1.333 -1.500 15.995 1.00 90.12 98 GLU A N 1
ATOM 770 C CA . GLU A 1 98 ? -0.166 -1.492 15.112 1.00 90.12 98 GLU A CA 1
ATOM 771 C C . GLU A 1 98 ? -0.074 -2.863 14.444 1.00 90.12 98 GLU A C 1
ATOM 773 O O . GLU A 1 98 ? -0.119 -3.895 15.113 1.00 90.12 98 GLU A O 1
ATOM 778 N N . ILE A 1 99 ? -0.038 -2.874 13.116 1.00 88.50 99 ILE A N 1
ATOM 779 C CA . ILE A 1 99 ? -0.125 -4.086 12.308 1.00 88.50 99 ILE A CA 1
ATOM 780 C C . ILE A 1 99 ? 0.878 -4.045 11.166 1.00 88.50 99 ILE A C 1
ATOM 782 O O . ILE A 1 99 ? 1.352 -2.986 10.750 1.00 88.50 99 ILE A O 1
ATOM 786 N N . GLN A 1 100 ? 1.113 -5.213 10.585 1.00 88.44 100 GLN A N 1
ATOM 787 C CA . GLN A 1 100 ? 1.757 -5.321 9.290 1.00 88.44 100 GLN A CA 1
ATOM 788 C C . GLN A 1 100 ? 0.709 -5.455 8.200 1.00 88.44 100 GLN A C 1
ATOM 790 O O . GLN A 1 100 ? -0.299 -6.153 8.349 1.00 88.44 100 GLN A O 1
ATOM 795 N N . ALA A 1 101 ? 0.942 -4.754 7.100 1.00 89.31 101 ALA A N 1
ATOM 796 C CA . ALA A 1 101 ? 0.018 -4.709 5.992 1.00 89.31 101 ALA A CA 1
ATOM 797 C C . ALA A 1 101 ? 0.737 -4.781 4.646 1.00 89.31 101 ALA A C 1
ATOM 799 O O . ALA A 1 101 ? 1.927 -4.501 4.525 1.00 89.31 101 ALA A O 1
ATOM 800 N N . GLN A 1 102 ? -0.021 -5.113 3.611 1.00 89.62 102 GLN A N 1
ATOM 801 C CA . GLN A 1 102 ? 0.374 -4.912 2.222 1.00 89.62 102 GLN A CA 1
ATOM 802 C C . GLN A 1 102 ? -0.716 -4.123 1.500 1.00 89.62 102 GLN A C 1
ATOM 804 O O . GLN A 1 102 ? -1.850 -4.019 1.968 1.00 89.62 102 GLN A O 1
ATOM 809 N N . SER A 1 103 ? -0.351 -3.526 0.371 1.00 89.38 103 SER A N 1
ATOM 810 C CA . SER A 1 103 ? -1.286 -2.858 -0.528 1.00 89.38 103 SER A CA 1
ATOM 811 C C . SER A 1 103 ? -0.851 -3.083 -1.966 1.00 89.38 103 SER A C 1
ATOM 813 O O . SER A 1 103 ? 0.343 -3.152 -2.258 1.00 89.38 103 SER A O 1
ATOM 815 N N . TRP A 1 104 ? -1.820 -3.132 -2.876 1.00 86.19 104 TRP A N 1
ATOM 816 C CA . TRP A 1 104 ? -1.537 -3.105 -4.307 1.00 86.19 104 TRP A CA 1
ATOM 817 C C . TRP A 1 104 ? -0.975 -1.756 -4.741 1.00 86.19 104 TRP A C 1
ATOM 819 O O . TRP A 1 104 ? -0.084 -1.688 -5.575 1.00 86.19 104 TRP A O 1
ATOM 829 N N . LEU A 1 105 ? -1.528 -0.671 -4.199 1.00 84.81 105 LEU A N 1
ATOM 830 C CA . LEU A 1 105 ? -1.222 0.696 -4.606 1.00 84.81 105 LEU A CA 1
ATOM 831 C C . LEU A 1 105 ? -0.957 1.577 -3.386 1.00 84.81 105 LEU A C 1
ATOM 833 O O . LEU A 1 105 ? -1.550 1.392 -2.328 1.00 84.81 105 LEU A O 1
ATOM 837 N N . GLY A 1 106 ? -0.094 2.570 -3.535 1.00 77.50 106 GLY A N 1
ATOM 838 C CA . GLY A 1 106 ? 0.291 3.480 -2.462 1.00 77.50 106 GLY A CA 1
ATOM 839 C C . GLY A 1 106 ? -0.394 4.837 -2.564 1.00 77.50 106 GLY A C 1
ATOM 840 O O . GLY A 1 106 ? -1.166 5.118 -3.484 1.00 77.50 106 GLY A O 1
ATOM 841 N N . GLY A 1 107 ? -0.086 5.708 -1.607 1.00 71.94 107 GLY A N 1
ATOM 842 C CA . GLY A 1 107 ? -0.652 7.052 -1.516 1.00 71.94 107 GLY A CA 1
ATOM 843 C C . GLY A 1 107 ? -2.052 7.091 -0.896 1.00 71.94 107 GLY A C 1
ATOM 844 O O . GLY A 1 107 ? -2.504 6.153 -0.244 1.00 71.94 107 GLY A O 1
ATOM 845 N N . ARG A 1 108 ? -2.769 8.205 -1.092 1.00 68.19 108 ARG A N 1
ATOM 846 C CA . ARG A 1 108 ? -4.031 8.502 -0.374 1.00 68.19 108 ARG A CA 1
ATOM 847 C C . ARG A 1 108 ? -5.170 7.513 -0.640 1.00 68.19 108 ARG A C 1
ATOM 849 O O . ARG A 1 108 ? -6.093 7.411 0.163 1.00 68.19 108 ARG A O 1
ATOM 856 N N . ARG A 1 109 ? -5.123 6.819 -1.779 1.00 69.06 109 ARG A N 1
ATOM 857 C CA . ARG A 1 109 ? -6.124 5.826 -2.199 1.00 69.06 109 ARG A CA 1
ATOM 858 C C . ARG A 1 109 ? -5.670 4.388 -1.948 1.00 69.06 109 ARG A C 1
ATOM 860 O O . ARG A 1 109 ? -6.314 3.470 -2.437 1.00 69.06 109 ARG A O 1
ATOM 867 N N . ALA A 1 110 ? -4.577 4.194 -1.211 1.00 80.50 110 ALA A N 1
ATOM 868 C CA . ALA A 1 110 ? -4.101 2.870 -0.857 1.00 80.50 110 ALA A CA 1
ATOM 869 C C . ALA A 1 110 ? -5.167 2.092 -0.075 1.00 80.50 110 ALA A C 1
ATOM 871 O O . ALA A 1 110 ? -5.797 2.611 0.858 1.00 80.50 110 ALA A O 1
ATOM 872 N N . VAL A 1 111 ? -5.346 0.836 -0.467 1.00 85.19 111 VAL A N 1
ATOM 873 C CA . VAL A 1 111 ? -6.240 -0.109 0.193 1.00 85.19 111 VAL A CA 1
ATOM 874 C C . VAL A 1 111 ? -5.369 -1.206 0.770 1.00 85.19 111 VAL A C 1
ATOM 876 O O . VAL A 1 111 ? -4.882 -2.074 0.051 1.00 85.19 111 VAL A O 1
ATOM 879 N N . TYR A 1 112 ? -5.158 -1.117 2.077 1.00 89.44 112 TYR A N 1
ATOM 880 C CA . TYR A 1 112 ? -4.322 -2.050 2.809 1.00 89.44 112 TYR A CA 1
ATOM 881 C C . TYR A 1 112 ? -5.131 -3.265 3.278 1.00 89.44 112 TYR A C 1
ATOM 883 O O . TYR A 1 112 ? -6.337 -3.174 3.540 1.00 89.44 112 TYR A O 1
ATOM 891 N N . TRP A 1 113 ? -4.450 -4.393 3.422 1.00 91.50 113 TRP A N 1
ATOM 892 C CA . TRP A 1 113 ? -4.934 -5.569 4.143 1.00 91.50 113 TRP A CA 1
ATOM 893 C C . TRP A 1 113 ? -3.875 -6.015 5.143 1.00 91.50 113 TRP A C 1
ATOM 895 O O . TRP A 1 113 ? -2.678 -5.853 4.892 1.00 91.50 113 TRP A O 1
ATOM 905 N N . ARG A 1 114 ? -4.318 -6.554 6.280 1.00 91.19 114 ARG A N 1
ATOM 906 C CA . ARG A 1 114 ? -3.417 -7.116 7.290 1.00 91.19 114 ARG A CA 1
ATOM 907 C C . ARG A 1 114 ? -2.764 -8.379 6.734 1.00 91.19 114 ARG A C 1
ATOM 909 O O . ARG A 1 114 ? -3.453 -9.208 6.138 1.00 91.19 114 ARG A O 1
ATOM 916 N N . VAL A 1 115 ? -1.469 -8.535 6.976 1.00 88.94 115 VAL A N 1
ATOM 917 C CA . VAL A 1 115 ? -0.731 -9.768 6.686 1.00 88.94 115 VAL A CA 1
ATOM 918 C C . VAL A 1 115 ? -0.294 -10.442 7.982 1.00 88.94 115 VAL A C 1
ATOM 920 O O . VAL A 1 115 ? 0.011 -9.764 8.962 1.00 88.94 115 VAL A O 1
ATOM 923 N N . GLU A 1 116 ? -0.293 -11.772 7.988 1.00 79.88 116 GLU A N 1
ATOM 924 C CA . GLU A 1 116 ? 0.321 -12.567 9.052 1.00 79.88 116 GLU A CA 1
ATOM 925 C C . GLU A 1 116 ? 1.750 -12.891 8.639 1.00 79.88 116 GLU A C 1
ATOM 927 O O . GLU A 1 116 ? 1.973 -13.595 7.657 1.00 79.88 116 GLU A O 1
ATOM 932 N N . VAL A 1 117 ? 2.715 -12.329 9.359 1.00 68.38 117 VAL A N 1
ATOM 933 C CA . VAL A 1 117 ? 4.139 -12.567 9.124 1.00 68.38 117 VAL A CA 1
ATOM 934 C C . VAL A 1 117 ? 4.647 -13.383 10.303 1.00 68.38 117 VAL A C 1
ATOM 936 O O . VAL A 1 117 ? 4.410 -13.018 11.459 1.00 68.38 117 VAL A O 1
ATOM 939 N N . GLY A 1 118 ? 5.312 -14.506 10.033 1.00 58.78 118 GLY A N 1
ATOM 940 C CA . GLY A 1 118 ? 6.058 -15.206 11.075 1.00 58.78 118 GLY A CA 1
ATOM 941 C C . GLY A 1 118 ? 7.146 -14.275 11.614 1.00 58.78 118 GLY A C 1
ATOM 942 O O . GLY A 1 118 ? 7.755 -13.540 10.842 1.00 58.78 118 GLY A O 1
ATOM 943 N N . LEU A 1 119 ? 7.404 -14.286 12.926 1.00 51.00 119 LEU A N 1
ATOM 944 C CA . LEU A 1 119 ? 8.375 -13.398 13.596 1.00 51.00 119 LEU A CA 1
ATOM 945 C C . LEU A 1 119 ? 9.784 -13.379 12.954 1.00 51.00 119 LEU A C 1
ATOM 947 O O . LEU A 1 119 ? 10.559 -12.463 13.214 1.00 51.00 119 LEU A O 1
ATOM 951 N N . GLU A 1 120 ? 10.109 -14.367 12.119 1.00 50.22 120 GLU A N 1
ATOM 952 C CA . GLU A 1 120 ? 11.396 -14.545 11.440 1.00 50.22 120 GLU A CA 1
ATOM 953 C C . GLU A 1 120 ? 11.481 -13.886 10.046 1.00 50.22 120 GLU A C 1
ATOM 955 O O . GLU A 1 120 ? 12.581 -13.684 9.541 1.00 50.22 120 GLU A O 1
ATOM 960 N N . GLU A 1 121 ? 10.360 -13.485 9.434 1.00 47.94 121 GLU A N 1
ATOM 961 C CA . GLU A 1 121 ? 10.308 -12.912 8.072 1.00 47.94 121 GLU A CA 1
ATOM 962 C C . GLU A 1 121 ? 10.245 -11.373 8.056 1.00 47.94 121 GLU A C 1
ATOM 964 O O . GLU A 1 121 ? 9.893 -10.754 7.049 1.00 47.94 121 GLU A O 1
ATOM 969 N N . LEU A 1 122 ? 10.604 -10.727 9.170 1.00 49.75 122 LEU A N 1
ATOM 970 C CA . LEU A 1 122 ? 10.737 -9.270 9.281 1.00 49.75 122 LEU A CA 1
ATOM 971 C C . LEU A 1 122 ? 11.995 -8.779 8.560 1.00 49.75 122 LEU A C 1
ATOM 973 O O . LEU A 1 122 ? 12.932 -8.253 9.159 1.00 49.75 122 LEU A O 1
ATOM 977 N N . VAL A 1 123 ? 12.018 -8.974 7.251 1.00 47.09 123 VAL A N 1
ATOM 978 C CA . VAL A 1 123 ? 13.107 -8.554 6.393 1.00 47.09 123 VAL A CA 1
ATOM 979 C C . VAL A 1 123 ? 12.660 -7.285 5.676 1.00 47.09 123 VAL A C 1
ATOM 981 O O . VAL A 1 123 ? 11.981 -7.313 4.649 1.00 47.09 123 VAL A O 1
ATOM 984 N N . ASP A 1 124 ? 13.027 -6.142 6.252 1.00 48.78 124 ASP A N 1
ATOM 985 C CA . ASP A 1 124 ? 13.057 -4.869 5.533 1.00 48.78 124 ASP A CA 1
ATOM 986 C C . ASP A 1 124 ? 14.180 -4.921 4.478 1.00 48.78 124 ASP A C 1
ATOM 988 O O . ASP A 1 124 ? 15.284 -4.424 4.694 1.00 48.78 124 ASP A O 1
ATOM 992 N N . ASP A 1 125 ? 13.905 -5.589 3.352 1.00 42.09 125 ASP A N 1
ATOM 993 C CA . ASP A 1 125 ? 14.802 -5.705 2.186 1.00 42.09 125 ASP A CA 1
ATOM 994 C C . ASP A 1 125 ? 14.322 -4.858 0.990 1.00 42.09 125 ASP A C 1
ATOM 996 O O . ASP A 1 125 ? 14.627 -5.143 -0.169 1.00 42.09 125 ASP A O 1
ATOM 1000 N N . GLY A 1 126 ? 13.559 -3.790 1.236 1.00 42.28 126 GLY A N 1
ATOM 1001 C CA . GLY A 1 126 ? 12.983 -2.966 0.174 1.00 42.28 126 GLY A CA 1
ATOM 1002 C C . GLY A 1 126 ? 13.822 -1.724 -0.172 1.00 42.28 126 GLY A C 1
ATOM 1003 O O . GLY A 1 126 ? 13.830 -0.762 0.594 1.00 42.28 126 GLY A O 1
ATOM 1004 N N . PRO A 1 127 ? 14.453 -1.624 -1.353 1.00 43.00 127 PRO A N 1
ATOM 1005 C CA . PRO A 1 127 ? 15.100 -0.397 -1.797 1.00 43.00 127 PRO A CA 1
ATOM 1006 C C . PRO A 1 127 ? 14.068 0.680 -2.175 1.00 43.00 127 PRO A C 1
ATOM 1008 O O . PRO A 1 127 ? 13.262 0.483 -3.080 1.00 43.00 127 PRO A O 1
ATOM 1011 N N . HIS A 1 128 ? 14.161 1.825 -1.486 1.00 52.66 128 HIS A N 1
ATOM 1012 C CA . HIS A 1 128 ? 13.890 3.253 -1.789 1.00 52.66 128 HIS A CA 1
ATOM 1013 C C . HIS A 1 128 ? 12.897 3.722 -2.881 1.00 52.66 128 HIS A C 1
ATOM 1015 O O . HIS A 1 128 ? 12.848 4.921 -3.158 1.00 52.66 128 HIS A O 1
ATOM 1021 N N . CYS A 1 129 ? 12.089 2.875 -3.511 1.00 53.41 129 CYS A N 1
ATOM 1022 C CA . CYS A 1 129 ? 11.133 3.341 -4.512 1.00 53.41 129 CYS A CA 1
ATOM 1023 C C . CYS A 1 129 ? 9.902 3.924 -3.805 1.00 53.41 129 CYS A C 1
ATOM 1025 O O . CYS A 1 129 ? 9.094 3.202 -3.215 1.00 53.41 129 CYS A O 1
ATOM 1027 N N . VAL A 1 130 ? 9.780 5.254 -3.834 1.00 56.06 130 VAL A N 1
ATOM 1028 C CA . VAL A 1 130 ? 8.711 5.986 -3.143 1.00 56.06 130 VAL A CA 1
ATOM 1029 C C . VAL A 1 130 ? 7.380 5.760 -3.858 1.00 56.06 130 VAL A C 1
ATOM 1031 O O . VAL A 1 130 ? 7.248 6.002 -5.061 1.00 56.06 130 VAL A O 1
ATOM 1034 N N . TRP A 1 131 ? 6.368 5.334 -3.102 1.00 46.38 131 TRP A N 1
ATOM 1035 C CA . TRP A 1 131 ? 4.988 5.304 -3.572 1.00 46.38 131 TRP A CA 1
ATOM 1036 C C . TRP A 1 131 ? 4.506 6.728 -3.884 1.00 46.38 131 TRP A C 1
ATOM 1038 O O . TRP A 1 131 ? 4.315 7.533 -2.975 1.00 46.38 131 TRP A O 1
ATOM 1048 N N . GLY A 1 132 ? 4.260 7.036 -5.158 1.00 42.00 132 GLY A N 1
ATOM 1049 C CA . GLY A 1 132 ? 3.639 8.302 -5.548 1.00 42.00 132 GLY A CA 1
ATOM 1050 C C . GLY A 1 132 ? 3.881 8.694 -7.002 1.00 42.00 132 GLY A C 1
ATOM 1051 O O . GLY A 1 132 ? 5.014 8.826 -7.460 1.00 42.00 132 GLY A O 1
ATOM 1052 N N . PHE A 1 133 ? 2.795 8.955 -7.729 1.00 36.78 133 PHE A N 1
ATOM 1053 C CA . PHE A 1 133 ? 2.827 9.952 -8.794 1.00 36.78 133 PHE A CA 1
ATOM 1054 C C . PHE A 1 133 ? 2.985 11.307 -8.091 1.00 36.78 133 PHE A C 1
ATOM 1056 O O . PHE A 1 133 ? 2.081 11.703 -7.365 1.00 36.78 133 PHE A O 1
ATOM 1063 N N . PHE A 1 134 ? 4.110 11.986 -8.319 1.00 33.22 134 PHE A N 1
ATOM 1064 C CA . PHE A 1 134 ? 4.539 13.249 -7.693 1.00 33.22 134 PHE A CA 1
ATOM 1065 C C . PHE A 1 134 ? 5.222 13.101 -6.329 1.00 33.22 134 PHE A C 1
ATOM 1067 O O . PHE A 1 134 ? 4.703 12.503 -5.392 1.00 33.22 134 PHE A O 1
ATOM 1074 N N . GLY A 1 135 ? 6.433 13.660 -6.258 1.00 33.88 135 GLY A N 1
ATOM 1075 C CA . GLY A 1 135 ? 7.272 13.675 -5.074 1.00 33.88 135 GLY A CA 1
ATOM 1076 C C . GLY A 1 135 ? 6.616 14.435 -3.929 1.00 33.88 135 GLY A C 1
ATOM 1077 O O . GLY A 1 135 ? 6.476 15.649 -3.977 1.00 33.88 135 GLY A O 1
ATOM 1078 N N . ALA A 1 136 ? 6.236 13.691 -2.905 1.00 31.70 136 ALA A N 1
ATOM 1079 C CA . ALA A 1 136 ? 6.281 14.077 -1.506 1.00 31.70 136 ALA A CA 1
ATOM 1080 C C . ALA A 1 136 ? 6.191 12.753 -0.744 1.00 31.70 136 ALA A C 1
ATOM 1082 O O . ALA A 1 136 ? 5.164 12.077 -0.801 1.00 31.70 136 ALA A O 1
ATOM 1083 N N . GLY A 1 137 ? 7.295 12.325 -0.127 1.00 33.22 137 GLY A N 1
ATOM 1084 C CA . GLY A 1 137 ? 7.281 11.163 0.759 1.00 33.22 137 GLY A CA 1
ATOM 1085 C C . GLY A 1 137 ? 6.213 11.356 1.836 1.00 33.22 137 GLY A C 1
ATOM 1086 O O . GLY A 1 137 ? 6.020 12.463 2.337 1.00 33.22 137 GLY A O 1
ATOM 1087 N N . PHE A 1 138 ? 5.464 10.300 2.139 1.00 36.44 138 PHE A N 1
ATOM 1088 C CA . PHE A 1 138 ? 4.463 10.341 3.196 1.00 36.44 138 PHE A CA 1
ATOM 1089 C C . PHE A 1 138 ? 5.134 10.159 4.564 1.00 36.44 138 PHE A C 1
ATOM 1091 O O . PHE A 1 138 ? 5.799 9.153 4.778 1.00 36.44 138 PHE A O 1
ATOM 1098 N N . GLY A 1 139 ? 4.872 11.101 5.476 1.00 38.03 139 GLY A N 1
ATOM 1099 C CA . GLY A 1 139 ? 4.796 10.881 6.925 1.00 38.03 139 GLY A CA 1
ATOM 1100 C C . GLY A 1 139 ? 6.118 10.719 7.682 1.00 38.03 139 GLY A C 1
ATOM 1101 O O . GLY A 1 139 ? 6.596 9.608 7.869 1.00 38.03 139 GLY A O 1
ATOM 1102 N N . ASP A 1 140 ? 6.621 11.813 8.260 1.00 33.75 140 ASP A N 1
ATOM 1103 C CA . ASP A 1 140 ? 7.804 11.885 9.144 1.00 33.75 140 ASP A CA 1
ATOM 1104 C C . ASP A 1 140 ? 7.655 11.179 10.515 1.00 33.75 140 ASP A C 1
ATOM 1106 O O . ASP A 1 140 ? 8.253 11.600 11.508 1.00 33.75 140 ASP A O 1
ATOM 1110 N N . LYS A 1 141 ? 6.807 10.153 10.654 1.00 40.84 141 LYS A N 1
ATOM 1111 C CA . LYS A 1 141 ? 6.525 9.530 11.960 1.00 40.84 141 LYS A CA 1
ATOM 1112 C C . LYS A 1 141 ? 6.400 8.016 11.844 1.00 40.84 141 LYS A C 1
ATOM 1114 O O . LYS A 1 141 ? 5.299 7.478 11.792 1.00 40.84 141 LYS A O 1
ATOM 1119 N N . LEU A 1 142 ? 7.556 7.358 11.848 1.00 44.59 142 LEU A N 1
ATOM 1120 C CA . LEU A 1 142 ? 7.682 5.935 12.165 1.00 44.59 142 LEU A CA 1
ATOM 1121 C C . LEU A 1 142 ? 7.218 5.675 13.620 1.00 44.59 142 LEU A C 1
ATOM 1123 O O . LEU A 1 142 ? 7.294 6.593 14.453 1.00 44.59 142 LEU A O 1
ATOM 1127 N N . PRO A 1 143 ? 6.732 4.466 13.954 1.00 39.06 143 PRO A N 1
ATOM 1128 C CA . PRO A 1 143 ? 6.384 4.090 15.323 1.00 39.06 143 PRO A CA 1
ATOM 1129 C C . PRO A 1 143 ? 7.555 4.333 16.287 1.00 39.06 143 PRO A C 1
ATOM 1131 O O . PRO A 1 143 ? 8.701 3.983 16.019 1.00 39.06 143 PRO A O 1
ATOM 1134 N N . LYS A 1 144 ? 7.272 4.961 17.433 1.00 45.22 144 LYS A N 1
ATOM 1135 C CA . LYS A 1 144 ? 8.293 5.461 18.375 1.00 45.22 144 LYS A CA 1
ATOM 1136 C C . LYS A 1 144 ? 9.068 4.374 19.134 1.00 45.22 144 LYS A C 1
ATOM 1138 O O . LYS A 1 144 ? 10.035 4.713 19.808 1.00 45.22 144 LYS A O 1
ATOM 1143 N N . ASN A 1 145 ? 8.648 3.112 19.061 1.00 42.09 145 ASN A N 1
ATOM 1144 C CA . ASN A 1 145 ? 9.103 2.060 19.975 1.00 42.09 145 ASN A CA 1
ATOM 1145 C C . ASN A 1 145 ? 10.029 1.015 19.333 1.00 42.09 145 ASN A C 1
ATOM 1147 O O . ASN A 1 145 ? 10.232 -0.043 19.924 1.00 42.09 145 ASN A O 1
ATOM 1151 N N . TRP A 1 146 ? 10.612 1.291 18.162 1.00 42.97 146 TRP A N 1
ATOM 1152 C CA . TRP A 1 146 ? 11.579 0.377 17.547 1.00 42.97 146 TRP A CA 1
ATOM 1153 C C . TRP A 1 146 ? 13.035 0.786 17.846 1.00 42.97 146 TRP A C 1
ATOM 1155 O O . TRP A 1 146 ? 13.333 1.986 17.838 1.00 42.97 146 TRP A O 1
ATOM 1165 N N . PRO A 1 147 ? 13.965 -0.158 18.111 1.00 38.75 147 PRO A N 1
ATOM 1166 C CA . PRO A 1 147 ? 15.332 0.175 18.507 1.00 38.75 147 PRO A CA 1
ATOM 1167 C C . PRO A 1 147 ? 16.075 0.954 17.413 1.00 38.75 147 PRO A C 1
ATOM 1169 O O . PRO A 1 147 ? 16.395 0.437 16.343 1.00 38.75 147 PRO A O 1
ATOM 1172 N N . VAL A 1 148 ? 16.406 2.209 17.723 1.00 45.12 148 VAL A N 1
ATOM 1173 C CA . VAL A 1 148 ? 17.136 3.159 16.859 1.00 45.12 148 VAL A CA 1
ATOM 1174 C C . VAL A 1 148 ? 18.545 2.655 16.484 1.00 45.12 148 VAL A C 1
ATOM 1176 O O . VAL A 1 148 ? 19.136 3.095 15.495 1.00 45.12 148 VAL A O 1
ATOM 1179 N N . GLU A 1 149 ? 19.081 1.688 17.229 1.00 41.50 149 GLU A N 1
ATOM 1180 C CA . GLU A 1 149 ? 20.432 1.139 17.055 1.00 41.50 149 GLU A CA 1
ATOM 1181 C C . GLU A 1 149 ? 20.640 0.420 15.711 1.00 41.50 149 GLU A C 1
ATOM 1183 O O . GLU A 1 149 ? 21.758 0.402 15.191 1.00 41.50 149 GLU A O 1
ATOM 1188 N N . ALA A 1 150 ? 19.573 -0.095 15.087 1.00 42.25 150 ALA A N 1
ATOM 1189 C CA . ALA A 1 150 ? 19.648 -0.718 13.764 1.00 42.25 150 ALA A CA 1
ATOM 1190 C C . ALA A 1 150 ? 19.925 0.297 12.634 1.00 42.25 150 ALA A C 1
ATOM 1192 O O . ALA A 1 150 ? 20.487 -0.062 11.598 1.00 42.25 150 ALA A O 1
ATOM 1193 N N . TYR A 1 151 ? 19.584 1.575 12.838 1.00 36.47 151 TYR A N 1
ATOM 1194 C CA . TYR A 1 151 ? 19.695 2.610 11.807 1.00 36.47 151 TYR A CA 1
ATOM 1195 C C . TYR A 1 151 ? 21.097 3.240 11.743 1.00 36.47 151 TYR A C 1
ATOM 1197 O O . TYR A 1 151 ? 21.606 3.547 10.667 1.00 36.47 151 TYR A O 1
ATOM 1205 N N . GLN A 1 152 ? 21.778 3.390 12.883 1.00 35.66 152 GLN A N 1
ATOM 1206 C CA . GLN A 1 152 ? 23.059 4.112 12.948 1.00 35.66 152 GLN A CA 1
ATOM 1207 C C . GLN A 1 152 ? 24.275 3.289 12.491 1.00 35.66 152 GLN A C 1
ATOM 1209 O O . GLN A 1 152 ? 25.323 3.859 12.190 1.00 35.66 152 GLN A O 1
ATOM 1214 N N . LYS A 1 153 ? 24.150 1.960 12.378 1.00 35.38 153 LYS A N 1
ATOM 1215 C CA . LYS A 1 153 ? 25.237 1.077 11.915 1.00 35.38 153 LYS A CA 1
ATOM 1216 C C . LYS A 1 153 ? 25.399 1.008 10.390 1.00 35.38 153 LYS A C 1
ATOM 1218 O O . LYS A 1 153 ? 26.370 0.420 9.933 1.00 35.38 153 LYS A O 1
ATOM 1223 N N . ARG A 1 154 ? 24.481 1.595 9.610 1.00 39.94 154 ARG A N 1
ATOM 1224 C CA . ARG A 1 154 ? 24.470 1.541 8.131 1.00 39.94 154 ARG A CA 1
ATOM 1225 C C . ARG A 1 154 ? 24.978 2.820 7.439 1.00 39.94 154 ARG A C 1
ATOM 1227 O O . ARG A 1 154 ? 24.879 2.927 6.223 1.00 39.94 154 ARG A O 1
ATOM 1234 N N . LEU A 1 155 ? 25.524 3.779 8.196 1.00 35.47 155 LEU A N 1
ATOM 1235 C CA . LEU A 1 155 ? 26.138 5.018 7.678 1.00 35.47 155 LEU A CA 1
ATOM 1236 C C . LEU A 1 155 ? 27.667 5.079 7.872 1.00 35.47 155 LEU A C 1
ATOM 1238 O O . LEU A 1 155 ? 28.250 6.161 7.809 1.00 35.47 155 LEU A O 1
ATOM 1242 N N . LYS A 1 156 ? 28.322 3.940 8.112 1.00 31.02 156 LYS A N 1
ATOM 1243 C CA . LYS A 1 156 ? 29.783 3.813 8.047 1.00 31.02 156 LYS A CA 1
ATOM 1244 C C . LYS A 1 156 ? 30.178 2.789 7.001 1.00 31.02 156 LYS A C 1
ATOM 1246 O O . LYS A 1 156 ? 29.488 1.749 6.942 1.00 31.02 156 LYS A O 1
#

Foldseek 3Di:
DAQQQAADFLVCVLVLCCPPVVDDPVCSVVSVVVSVPDDHDDPVNDDADAAADADDPSHDKAKWKAFQVDRDIDRDVVVVQVCCCPVVVDGSVPGIDTAIWTFNADDPSTDIHGYDDDPPPPDPRHPDRAGDPDDDHDDPDDPPPDDPVVVPVPPD

Mean predicted aligned error: 10.94 Å

Nearest PDB structures (foldseek):
  2lvh-assembly1_A  TM=8.713E-01  e=7.743E-02  Acidianus filamentous virus 1 (isolate Yellowstone)

Solvent-accessible surface area (backbone atoms only — not comparable to full-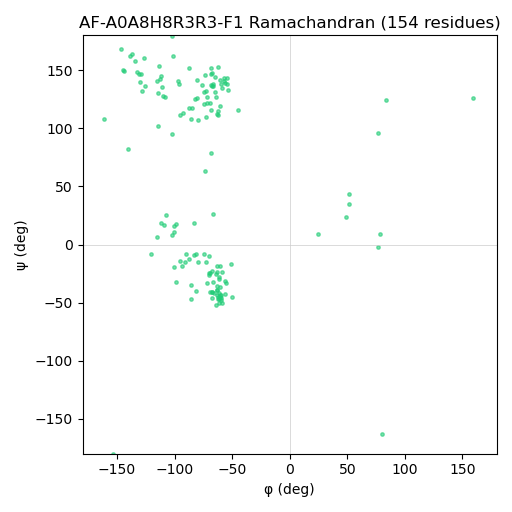atom values): 9892 Å² total; per-residue (Å²): 133,84,57,67,38,68,58,68,49,56,90,44,45,66,59,45,38,43,74,72,63,60,54,54,75,86,52,46,63,59,52,51,58,57,44,68,73,49,75,91,64,56,82,87,74,58,75,77,61,64,68,63,35,75,71,56,88,69,41,53,75,39,72,26,32,30,41,74,87,52,90,53,48,35,64,49,60,68,59,48,37,53,45,34,41,69,80,65,72,39,71,45,79,88,44,53,43,85,42,45,24,37,50,63,45,62,57,97,81,37,56,52,26,42,38,55,71,62,92,86,70,80,68,91,76,70,55,86,65,74,63,56,94,65,95,63,86,83,71,101,66,73,80,89,86,62,77,67,70,73,64,68,69,74,80,114

Radius of gyration: 17.66 Å; Cα contacts (8 Å, |Δi|>4): 190; chains: 1; bounding box: 47×29×50 Å

pLDDT: mean 74.96, std 20.46, range [31.02, 94.88]